Protein AF-A0A2N9IE32-F1 (afdb_monomer)

Radius of gyration: 33.69 Å; Cα contacts (8 Å, |Δi|>4): 43; chains: 1; bounding box: 91×98×50 Å

Nearest PDB structures (foldseek):
  8h2i-assembly1_bP  TM=2.647E-01  e=4.065E+00  Paramecium bursaria Chlorella virus 1
  6ywy-assembly1_M  TM=2.494E-01  e=7.090E+00  Neurospora crassa

pLDDT: mean 72.93, std 19.35, range [38.84, 95.94]

Sequence (113 aa):
MAATTSSNSDQADPTTKPTSQITLQTLENYPVPLSHPPPPISKDMELCRAVSAKSKSLFGLSRPDVIFQDQWLVVVNKPQGVYCERVLESIPQVLCHSDESGESFGLGDGVFG

Organism: Fagus sylvatica (NCBI:txid28930)

Solvent-accessible surface area (backbone atoms only — not comparable to full-atom values): 7936 Å² total; per-residue (Å²): 135,88,81,89,79,89,84,79,88,83,91,76,81,82,75,82,72,83,76,83,70,82,61,84,71,57,75,88,78,55,82,77,73,88,66,76,81,79,60,87,61,48,64,60,51,54,47,53,47,52,53,51,21,65,73,43,74,86,62,69,63,50,69,88,39,48,78,44,78,60,99,89,46,76,41,62,68,76,62,88,45,54,55,67,65,50,50,59,71,22,44,60,68,49,57,72,68,68,74,84,80,75,81,84,85,73,80,85,81,81,87,85,131

Foldseek 3Di:
DDDDDDDDDDDDDPDPDPPPPVPVPPPVPDDDDPDDDDPPCPVVVVVVLQVLLVVPLPDADELVQWPDDDPVDTDGVDDRSHDVVRHVVRVVVRVVPPPPPDDDPDPDDDDDD

Mean predicted aligned error: 17.48 Å

Structure (mmCIF, N/CA/C/O backbone):
data_AF-A0A2N9IE32-F1
#
_entry.id   AF-A0A2N9IE32-F1
#
loop_
_atom_site.group_PDB
_atom_site.id
_atom_site.type_symbol
_atom_site.label_atom_id
_atom_site.label_alt_id
_atom_site.label_comp_id
_atom_site.label_asym_id
_atom_site.label_entity_id
_atom_site.label_seq_id
_atom_site.pdbx_PDB_ins_code
_atom_site.Cartn_x
_atom_site.Cartn_y
_atom_site.Cartn_z
_atom_site.occupancy
_atom_site.B_iso_or_equiv
_atom_site.auth_seq_id
_atom_site.auth_comp_id
_atom_site.auth_asym_id
_atom_site.auth_atom_id
_atom_site.pdbx_PDB_model_num
ATOM 1 N N . MET A 1 1 ? 44.496 68.550 33.369 1.00 40.41 1 MET A N 1
ATOM 2 C CA . MET A 1 1 ? 43.113 69.070 33.350 1.00 40.41 1 MET A CA 1
ATOM 3 C C . MET A 1 1 ? 42.190 67.918 33.004 1.00 40.41 1 MET A C 1
ATOM 5 O O . MET A 1 1 ? 42.539 67.130 32.135 1.00 40.41 1 MET A O 1
ATOM 9 N N . ALA A 1 2 ? 41.107 67.777 33.762 1.00 40.91 2 ALA A N 1
ATOM 10 C CA . ALA A 1 2 ? 40.121 66.708 33.658 1.00 40.91 2 ALA A CA 1
ATOM 11 C C . ALA A 1 2 ? 39.225 66.844 32.416 1.00 40.91 2 ALA A C 1
ATOM 13 O O . ALA A 1 2 ? 39.006 67.963 31.962 1.00 40.91 2 ALA A O 1
ATOM 14 N N . ALA A 1 3 ? 38.642 65.729 31.963 1.00 38.84 3 ALA A N 1
ATOM 15 C CA . ALA A 1 3 ? 37.188 65.588 31.827 1.00 38.84 3 ALA A CA 1
ATOM 16 C C . ALA A 1 3 ? 36.811 64.131 31.502 1.00 38.84 3 ALA A C 1
ATOM 18 O O . ALA A 1 3 ? 37.116 63.606 30.435 1.00 38.84 3 ALA A O 1
ATOM 19 N N . THR A 1 4 ? 36.114 63.505 32.445 1.00 44.16 4 THR A N 1
ATOM 20 C CA . THR A 1 4 ? 35.224 62.361 32.231 1.00 44.16 4 THR A CA 1
ATOM 21 C C . THR A 1 4 ? 34.047 62.795 31.358 1.00 44.16 4 THR A C 1
ATOM 23 O O . THR A 1 4 ? 33.482 63.857 31.606 1.00 44.16 4 THR A O 1
ATOM 26 N N . THR A 1 5 ? 33.602 61.963 30.417 1.00 45.25 5 THR A N 1
ATOM 27 C CA . THR A 1 5 ? 32.203 61.968 29.954 1.00 45.25 5 THR A CA 1
ATOM 28 C C . THR A 1 5 ? 31.734 60.535 29.724 1.00 45.25 5 THR A C 1
ATOM 30 O O . THR A 1 5 ? 32.251 59.817 28.875 1.00 45.25 5 THR A O 1
ATOM 33 N N . SER A 1 6 ? 30.764 60.123 30.537 1.00 46.09 6 SER A N 1
ATOM 34 C CA . SER A 1 6 ? 29.898 58.973 30.295 1.00 46.09 6 SER A CA 1
ATOM 35 C C . SER A 1 6 ? 28.836 59.353 29.263 1.00 46.09 6 SER A C 1
ATOM 37 O O . SER A 1 6 ? 28.260 60.436 29.370 1.00 46.09 6 SER A O 1
ATOM 39 N N . SER A 1 7 ? 28.479 58.448 28.354 1.00 43.72 7 SER A N 1
ATOM 40 C CA . SER A 1 7 ? 27.152 58.458 27.732 1.00 43.72 7 SER A CA 1
ATOM 41 C C . SER A 1 7 ? 26.663 57.035 27.471 1.00 43.72 7 SER A C 1
ATOM 43 O O . SER A 1 7 ? 27.397 56.171 26.998 1.00 43.72 7 SER A O 1
ATOM 45 N N . ASN A 1 8 ? 25.418 56.840 27.885 1.00 40.84 8 ASN A N 1
ATOM 46 C CA . ASN A 1 8 ? 24.631 55.620 27.987 1.00 40.84 8 ASN A CA 1
ATOM 47 C C . ASN A 1 8 ? 24.046 55.198 26.624 1.00 40.84 8 ASN A C 1
ATOM 49 O O . ASN A 1 8 ? 23.864 56.056 25.770 1.00 40.84 8 ASN A O 1
ATOM 53 N N . SER A 1 9 ? 23.679 53.913 26.533 1.00 48.19 9 SER A N 1
ATOM 54 C CA . SER A 1 9 ? 22.568 53.327 25.751 1.00 48.19 9 SER A CA 1
ATOM 55 C C . SER A 1 9 ? 22.456 53.630 24.248 1.00 48.19 9 SER A C 1
ATOM 57 O O . SER A 1 9 ? 22.181 54.752 23.856 1.00 48.19 9 SER A O 1
ATOM 59 N N . ASP A 1 10 ? 22.497 52.595 23.406 1.00 42.41 10 ASP A N 1
ATOM 60 C CA . ASP A 1 10 ? 21.257 52.098 22.793 1.00 42.41 10 ASP A CA 1
ATOM 61 C C . ASP A 1 10 ? 21.482 50.812 21.990 1.00 42.41 10 ASP A C 1
ATOM 63 O O . ASP A 1 10 ? 22.418 50.641 21.210 1.00 42.41 10 ASP A O 1
ATOM 67 N N . GLN A 1 11 ? 20.579 49.882 22.257 1.00 50.31 11 GLN A N 1
ATOM 68 C CA . GLN A 1 11 ? 20.415 48.582 21.644 1.00 50.31 11 GLN A CA 1
ATOM 69 C C . GLN A 1 11 ? 19.906 48.726 20.204 1.00 50.31 11 GLN A C 1
ATOM 71 O O . GLN A 1 11 ? 18.857 49.320 19.973 1.00 50.31 11 GLN A O 1
ATOM 76 N N . ALA A 1 12 ? 20.597 48.104 19.249 1.00 38.84 12 ALA A N 1
ATOM 77 C CA . ALA A 1 12 ? 20.036 47.757 17.947 1.00 38.84 12 ALA A CA 1
ATOM 78 C C . ALA A 1 12 ? 20.595 46.396 17.510 1.00 38.84 12 ALA A C 1
ATOM 80 O O . ALA A 1 12 ? 21.691 46.274 16.969 1.00 38.84 12 ALA A O 1
ATOM 81 N N . ASP A 1 13 ? 19.816 45.369 17.827 1.00 49.75 13 ASP A N 1
ATOM 82 C CA . ASP A 1 13 ? 19.923 43.997 17.344 1.00 49.75 13 ASP A CA 1
ATOM 83 C C . ASP A 1 13 ? 19.941 43.976 15.797 1.00 49.75 13 ASP A C 1
ATOM 85 O O . ASP A 1 13 ? 19.015 44.517 15.174 1.00 49.75 13 ASP A O 1
ATOM 89 N N . PRO A 1 14 ? 20.968 43.417 15.123 1.00 51.22 14 PRO A N 1
ATOM 90 C CA . PRO A 1 14 ? 20.974 43.319 13.672 1.00 51.22 14 PRO A CA 1
ATOM 91 C C . PRO A 1 14 ? 20.011 42.214 13.221 1.00 51.22 14 PRO A C 1
ATOM 93 O O . PRO A 1 14 ? 20.403 41.083 12.955 1.00 51.22 14 PRO A O 1
ATOM 96 N N . THR A 1 15 ? 18.732 42.591 13.134 1.00 43.28 15 THR A N 1
ATOM 97 C CA . THR A 1 15 ? 17.663 42.048 12.280 1.00 43.28 15 THR A CA 1
ATOM 98 C C . THR A 1 15 ? 18.086 40.811 11.478 1.00 43.28 15 THR A C 1
ATOM 100 O O . THR A 1 15 ? 18.515 40.899 10.324 1.00 43.28 15 THR A O 1
ATOM 103 N N . THR A 1 16 ? 17.903 39.635 12.078 1.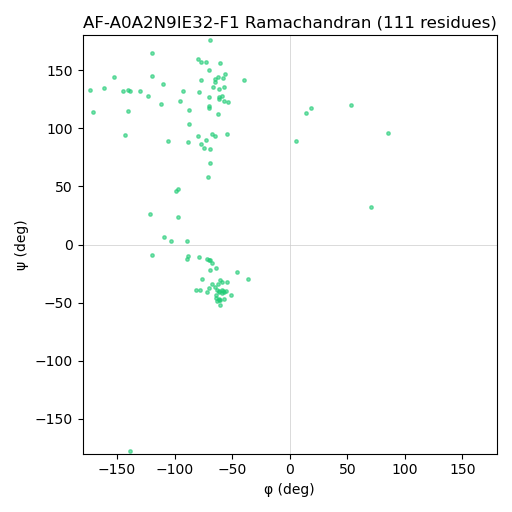00 51.69 16 THR A N 1
ATOM 104 C CA . THR A 1 16 ? 17.884 38.366 11.348 1.00 51.69 16 THR A CA 1
ATOM 105 C C . THR A 1 16 ? 16.633 38.375 10.476 1.00 51.69 16 THR A C 1
ATOM 107 O O . THR A 1 16 ? 15.536 38.077 10.940 1.00 51.69 16 THR A O 1
ATOM 110 N N . LYS A 1 17 ? 16.764 38.770 9.206 1.00 45.78 17 LYS A N 1
ATOM 111 C CA . LYS A 1 17 ? 15.729 38.490 8.209 1.00 45.78 17 LYS A CA 1
ATOM 112 C C . LYS A 1 17 ? 15.749 36.983 7.939 1.00 45.78 17 LYS A C 1
ATOM 114 O O . LYS A 1 17 ? 16.759 36.507 7.417 1.00 45.78 17 LYS A O 1
ATOM 119 N N . PRO A 1 18 ? 14.677 36.218 8.213 1.00 50.34 18 PRO A N 1
ATOM 120 C CA . PRO A 1 18 ? 14.549 34.899 7.626 1.00 50.34 18 PRO A CA 1
ATOM 121 C C . PRO A 1 18 ? 14.215 35.124 6.152 1.00 50.34 18 PRO A C 1
ATOM 123 O O . PRO A 1 18 ? 13.060 35.279 5.757 1.00 50.34 18 PRO A O 1
ATOM 126 N N . THR A 1 19 ? 15.252 35.224 5.326 1.00 50.41 19 THR A N 1
ATOM 127 C CA . THR A 1 19 ? 15.110 35.140 3.878 1.00 50.41 19 THR A CA 1
ATOM 128 C C . THR A 1 19 ? 14.737 33.696 3.563 1.00 50.41 19 THR A C 1
ATOM 130 O O . THR A 1 19 ? 15.584 32.879 3.219 1.00 50.41 19 THR A O 1
ATOM 133 N N . SER A 1 20 ? 13.451 33.369 3.693 1.00 59.38 20 SER A N 1
ATOM 134 C CA . SER A 1 20 ? 12.843 32.169 3.115 1.00 59.38 20 SER A CA 1
ATOM 135 C C . SER A 1 20 ? 12.771 32.335 1.597 1.00 59.38 20 SER A C 1
ATOM 137 O O . SER A 1 20 ? 11.701 32.329 0.997 1.00 59.38 20 SER A O 1
ATOM 139 N N . GLN A 1 21 ? 13.919 32.545 0.957 1.00 57.12 21 GLN A N 1
ATOM 140 C CA . GLN A 1 21 ? 14.047 32.309 -0.468 1.00 57.12 21 GLN A CA 1
ATOM 141 C C . GLN A 1 21 ? 14.227 30.804 -0.617 1.00 57.12 21 GLN A C 1
ATOM 143 O O . GLN A 1 21 ? 15.339 30.285 -0.546 1.00 57.12 21 GLN A O 1
ATOM 148 N N . ILE A 1 22 ? 13.116 30.095 -0.832 1.00 59.50 22 ILE A N 1
ATOM 149 C CA . ILE A 1 22 ? 13.151 28.800 -1.516 1.00 59.50 22 ILE A CA 1
ATOM 150 C C . ILE A 1 22 ? 13.514 29.119 -2.972 1.00 59.50 22 ILE A C 1
ATOM 152 O O . ILE A 1 22 ? 12.690 29.074 -3.880 1.00 59.50 22 ILE A O 1
ATOM 156 N N . THR A 1 23 ? 14.759 29.541 -3.192 1.00 56.84 23 THR A N 1
ATOM 157 C CA . THR A 1 23 ? 15.402 29.415 -4.492 1.00 56.84 23 THR A CA 1
ATOM 158 C C . THR A 1 23 ? 15.329 27.931 -4.791 1.00 56.84 23 THR A C 1
ATOM 160 O O . THR A 1 23 ? 15.746 27.147 -3.940 1.00 56.84 23 THR A O 1
ATOM 163 N N . LEU A 1 24 ? 14.733 27.533 -5.919 1.00 59.41 24 LEU A N 1
ATOM 164 C CA . LEU A 1 24 ? 14.751 26.145 -6.375 1.00 59.41 24 LEU A CA 1
ATOM 165 C C . LEU A 1 24 ? 16.217 25.732 -6.437 1.00 59.41 24 LEU A C 1
ATOM 167 O O . LEU A 1 24 ? 16.930 26.095 -7.372 1.00 59.41 24 LEU A O 1
ATOM 171 N N . GLN A 1 25 ? 16.680 25.098 -5.362 1.00 58.38 25 GLN A N 1
ATOM 172 C CA . GLN A 1 25 ? 18.061 24.708 -5.199 1.00 58.38 25 GLN A CA 1
ATOM 173 C C . GLN A 1 25 ? 18.301 23.733 -6.336 1.00 58.38 25 GLN A C 1
ATOM 175 O O . GLN A 1 25 ? 17.661 22.684 -6.419 1.00 58.38 25 GLN A O 1
ATOM 180 N N . THR A 1 26 ? 19.138 24.162 -7.275 1.00 62.88 26 THR A N 1
ATOM 181 C CA . THR A 1 26 ? 19.670 23.337 -8.349 1.00 62.88 26 THR A CA 1
ATOM 182 C C . THR A 1 26 ? 20.003 21.956 -7.791 1.00 62.88 26 THR A C 1
ATOM 184 O O . THR A 1 26 ? 20.486 21.863 -6.662 1.00 62.88 26 THR A O 1
ATOM 187 N N . LEU A 1 27 ? 19.737 20.907 -8.577 1.00 61.19 27 LEU A N 1
ATOM 188 C CA . LEU A 1 27 ? 19.994 19.485 -8.283 1.00 61.19 27 LEU A CA 1
ATOM 189 C C . LEU A 1 27 ? 21.296 19.227 -7.482 1.00 61.19 27 LEU A C 1
ATOM 191 O O . LEU A 1 27 ? 21.351 18.303 -6.682 1.00 61.19 27 LEU A O 1
ATOM 195 N N . GLU A 1 28 ? 22.293 20.096 -7.658 1.00 69.06 28 GLU A N 1
ATOM 196 C CA . GLU A 1 28 ? 23.549 20.249 -6.910 1.00 69.06 28 GLU A CA 1
ATOM 197 C C . GLU A 1 28 ? 23.467 20.227 -5.365 1.00 69.06 28 GLU A C 1
ATOM 199 O O . GLU A 1 28 ? 24.476 19.932 -4.734 1.00 69.06 28 GLU A O 1
ATOM 204 N N . ASN A 1 29 ? 22.326 20.536 -4.726 1.00 77.25 29 ASN A N 1
ATOM 205 C CA . ASN A 1 29 ? 22.200 20.508 -3.252 1.00 77.25 29 ASN A CA 1
ATOM 206 C C . ASN A 1 29 ? 21.336 19.351 -2.713 1.00 77.25 29 ASN A C 1
ATOM 208 O O . ASN A 1 29 ? 21.034 19.309 -1.519 1.00 77.25 29 ASN A O 1
ATOM 212 N N . TYR A 1 30 ? 20.897 18.424 -3.571 1.00 81.12 30 TYR A N 1
ATOM 213 C CA . TYR A 1 30 ? 20.151 17.250 -3.119 1.00 81.12 30 TYR A CA 1
ATOM 214 C C . TYR A 1 30 ? 21.116 16.086 -2.871 1.00 81.12 30 TYR A C 1
ATOM 216 O O . TYR A 1 30 ? 21.957 15.807 -3.729 1.00 81.12 30 TYR A O 1
ATOM 224 N N . PRO A 1 31 ? 21.028 15.385 -1.725 1.00 84.69 31 PRO A N 1
ATOM 225 C CA . PRO A 1 31 ? 21.888 14.239 -1.488 1.00 84.69 31 PRO A CA 1
ATOM 226 C C . PRO A 1 31 ? 21.663 13.198 -2.585 1.00 84.69 31 PRO A C 1
ATOM 228 O O . PRO A 1 31 ? 20.532 12.784 -2.851 1.00 84.69 31 PRO A O 1
ATOM 231 N N . VAL A 1 32 ? 22.756 12.764 -3.214 1.00 83.62 32 VAL A N 1
ATOM 232 C CA . VAL A 1 32 ? 22.712 11.643 -4.152 1.00 83.62 32 VAL A CA 1
ATOM 233 C C . VAL A 1 32 ? 22.253 10.412 -3.369 1.00 83.62 32 VAL A C 1
ATOM 235 O O . VAL A 1 32 ? 22.860 10.087 -2.343 1.00 83.62 32 VAL A O 1
ATOM 238 N N . PRO A 1 33 ? 21.183 9.726 -3.803 1.00 85.75 33 PRO A N 1
ATOM 239 C CA . PRO A 1 33 ? 20.721 8.541 -3.106 1.00 85.75 33 PRO A CA 1
ATOM 240 C C . PRO A 1 33 ? 21.828 7.483 -3.117 1.00 85.75 33 PRO A C 1
ATOM 242 O O . PRO A 1 33 ? 22.353 7.123 -4.166 1.00 85.75 33 PRO A O 1
ATOM 245 N N . LEU A 1 34 ? 22.169 6.969 -1.933 1.00 87.06 34 LEU A N 1
ATOM 246 C CA . LEU A 1 34 ? 23.149 5.885 -1.780 1.00 87.06 34 LEU A CA 1
ATOM 247 C C . LEU A 1 34 ? 22.613 4.542 -2.302 1.00 87.06 34 LEU A C 1
ATOM 249 O O . LEU A 1 34 ? 23.364 3.581 -2.453 1.00 87.06 34 LEU A O 1
ATOM 253 N N . SER A 1 35 ? 21.303 4.459 -2.549 1.00 89.81 35 SER A N 1
ATOM 254 C CA . SER A 1 35 ? 20.667 3.277 -3.114 1.00 89.81 35 SER A CA 1
ATOM 255 C C . SER A 1 35 ? 21.126 3.054 -4.547 1.00 89.81 35 SER A C 1
ATOM 257 O O . SER A 1 35 ? 21.127 3.980 -5.360 1.00 89.81 35 SER A O 1
ATOM 259 N N . HIS A 1 36 ? 21.433 1.803 -4.877 1.00 88.06 36 HIS A N 1
ATOM 260 C CA . HIS A 1 36 ? 21.714 1.418 -6.254 1.00 88.06 36 HIS A CA 1
ATOM 261 C C . HIS A 1 36 ? 20.538 1.787 -7.172 1.00 88.06 36 HIS A C 1
ATOM 263 O O . HIS A 1 36 ? 19.380 1.727 -6.740 1.00 88.06 36 HIS A O 1
ATOM 269 N N . PRO A 1 37 ? 20.811 2.147 -8.439 1.00 89.25 37 PRO A N 1
ATOM 270 C CA . PRO A 1 37 ? 19.752 2.392 -9.401 1.00 89.25 37 PRO A CA 1
ATOM 271 C C . PRO A 1 37 ? 18.874 1.138 -9.547 1.00 89.25 37 PRO A C 1
ATOM 273 O O . PRO A 1 37 ? 19.386 0.013 -9.494 1.00 89.25 37 PRO A O 1
ATOM 276 N N . PRO A 1 38 ? 17.554 1.309 -9.719 1.00 89.25 38 PRO A N 1
ATOM 277 C CA . PRO A 1 38 ? 16.643 0.184 -9.854 1.00 89.25 38 PRO A CA 1
ATOM 278 C C . PRO A 1 38 ? 16.982 -0.646 -11.106 1.00 89.25 38 PRO A C 1
ATOM 280 O O . PRO A 1 38 ? 17.375 -0.078 -12.130 1.00 89.25 38 PRO A O 1
ATOM 283 N N . PRO A 1 39 ? 16.837 -1.983 -11.057 1.00 93.50 39 PRO A N 1
ATOM 284 C CA . PRO A 1 39 ? 17.083 -2.829 -12.218 1.00 93.50 39 PRO A CA 1
ATOM 285 C C . PRO A 1 39 ? 16.142 -2.471 -13.386 1.00 93.50 39 PRO A C 1
ATOM 287 O O . PRO A 1 39 ? 15.033 -1.985 -13.155 1.00 93.50 39 PRO A O 1
ATOM 290 N N . PRO A 1 40 ? 16.513 -2.769 -14.647 1.00 93.38 40 PRO A N 1
ATOM 291 C CA . PRO A 1 40 ? 15.702 -2.409 -15.818 1.00 93.38 40 PRO A CA 1
ATOM 292 C C . PRO A 1 40 ? 14.248 -2.907 -15.760 1.00 93.38 40 PRO A C 1
ATOM 294 O O . PRO A 1 40 ? 13.338 -2.221 -16.217 1.00 93.38 40 PRO A O 1
ATOM 297 N N . ILE A 1 41 ? 14.019 -4.067 -15.133 1.00 95.50 41 ILE A N 1
ATOM 298 C CA . ILE A 1 41 ? 12.688 -4.674 -14.973 1.00 95.50 41 ILE A CA 1
ATOM 299 C C . ILE A 1 41 ? 11.787 -3.943 -13.968 1.00 95.50 41 ILE A C 1
ATOM 301 O O . ILE A 1 41 ? 10.591 -4.225 -13.909 1.00 95.50 41 ILE A O 1
ATOM 305 N N . SER A 1 42 ? 12.326 -3.024 -13.156 1.00 95.25 42 SER A N 1
ATOM 306 C CA . SER A 1 42 ? 11.572 -2.367 -12.083 1.00 95.25 42 SER A CA 1
ATOM 307 C C . SER A 1 42 ? 10.330 -1.659 -12.601 1.00 95.25 42 SER A C 1
ATOM 309 O O . SER A 1 42 ? 9.274 -1.767 -11.987 1.00 95.25 42 SER A O 1
ATOM 311 N N . LYS A 1 43 ? 10.425 -0.988 -13.753 1.00 93.88 43 LYS A N 1
ATOM 312 C CA . LYS A 1 43 ? 9.286 -0.279 -14.345 1.00 93.88 43 LYS A CA 1
ATOM 313 C C . LYS A 1 43 ? 8.130 -1.230 -14.663 1.00 93.88 43 LYS A C 1
ATOM 315 O O . LYS A 1 43 ? 6.989 -0.950 -14.299 1.00 93.88 43 LYS A O 1
ATOM 320 N N . ASP A 1 44 ? 8.433 -2.352 -15.308 1.00 95.94 44 ASP A N 1
ATOM 321 C CA . ASP A 1 44 ? 7.421 -3.325 -15.719 1.00 95.94 44 ASP A CA 1
ATOM 322 C C . ASP A 1 44 ? 6.838 -4.056 -14.509 1.00 95.94 4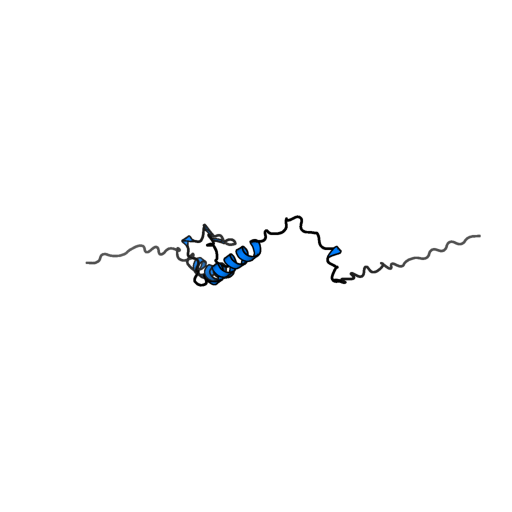4 ASP A C 1
ATOM 324 O O . ASP A 1 44 ? 5.632 -4.277 -14.438 1.00 95.94 44 ASP A O 1
ATOM 328 N N . MET A 1 45 ? 7.664 -4.362 -13.505 1.00 94.12 45 MET A N 1
ATOM 329 C CA . MET A 1 45 ? 7.192 -4.945 -12.250 1.00 94.12 45 MET A CA 1
ATOM 330 C C . MET A 1 45 ? 6.217 -4.025 -11.511 1.00 94.12 45 MET A C 1
ATOM 332 O O . MET A 1 45 ? 5.156 -4.487 -11.084 1.00 94.12 45 MET A O 1
ATOM 336 N N . GLU A 1 46 ? 6.544 -2.738 -11.371 1.00 91.69 46 GLU A N 1
ATOM 337 C CA . GLU A 1 46 ? 5.647 -1.772 -10.726 1.00 91.69 46 GLU A CA 1
ATOM 338 C C . GLU A 1 46 ? 4.352 -1.577 -11.524 1.00 91.69 46 GLU A C 1
ATOM 340 O O . GLU A 1 46 ? 3.267 -1.500 -10.940 1.00 91.69 46 GLU A O 1
ATOM 345 N N . LEU A 1 47 ? 4.425 -1.600 -12.858 1.00 92.69 47 LEU A N 1
ATOM 346 C CA . LEU A 1 47 ? 3.237 -1.582 -13.707 1.00 92.69 47 LEU A CA 1
ATOM 347 C C . LEU A 1 47 ? 2.367 -2.827 -13.487 1.00 92.69 47 LEU A C 1
ATOM 349 O O . LEU A 1 47 ? 1.164 -2.698 -13.263 1.00 92.69 47 LEU A O 1
ATOM 353 N N . CYS A 1 48 ? 2.956 -4.023 -13.496 1.00 90.19 48 CYS A N 1
ATOM 354 C CA . CYS A 1 48 ? 2.247 -5.278 -13.242 1.00 90.19 48 CYS A CA 1
ATOM 355 C C . CYS A 1 48 ? 1.568 -5.278 -11.866 1.00 90.19 48 CYS A C 1
ATOM 357 O O . CYS A 1 48 ? 0.423 -5.728 -11.744 1.00 90.19 48 CYS A O 1
ATOM 359 N N . ARG A 1 49 ? 2.228 -4.727 -10.837 1.00 87.00 49 ARG A N 1
ATOM 360 C CA . ARG A 1 49 ? 1.630 -4.534 -9.507 1.00 87.00 49 ARG A CA 1
ATOM 361 C C . ARG A 1 49 ? 0.422 -3.600 -9.562 1.00 87.00 49 ARG A C 1
ATOM 363 O O . ARG A 1 49 ? -0.634 -3.959 -9.041 1.00 87.00 49 ARG A O 1
ATOM 370 N N . ALA A 1 50 ? 0.548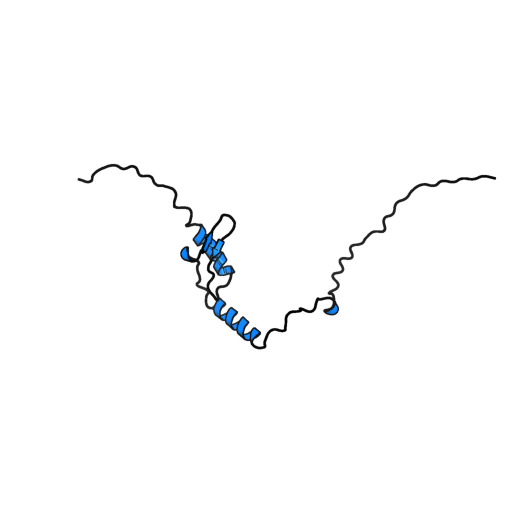 -2.450 -10.224 1.00 87.44 50 ALA A N 1
ATOM 371 C CA . ALA A 1 50 ? -0.535 -1.478 -10.351 1.00 87.44 50 ALA A CA 1
ATOM 372 C C . ALA A 1 50 ? -1.733 -2.034 -11.138 1.00 87.44 50 ALA A C 1
ATOM 374 O O . ALA A 1 50 ? -2.878 -1.867 -10.726 1.00 87.44 50 ALA A O 1
ATOM 375 N N . VAL A 1 51 ? -1.488 -2.737 -12.247 1.00 87.56 51 VAL A N 1
ATOM 376 C CA . VAL A 1 51 ? -2.540 -3.364 -13.067 1.00 87.56 51 VAL A CA 1
ATOM 377 C C . VAL A 1 51 ? -3.265 -4.453 -12.281 1.00 87.56 51 VAL A C 1
ATOM 379 O O . VAL A 1 51 ? -4.496 -4.463 -12.235 1.00 87.56 51 VAL A O 1
ATOM 382 N N . SER A 1 52 ? -2.514 -5.319 -11.596 1.00 85.56 52 SER A N 1
ATOM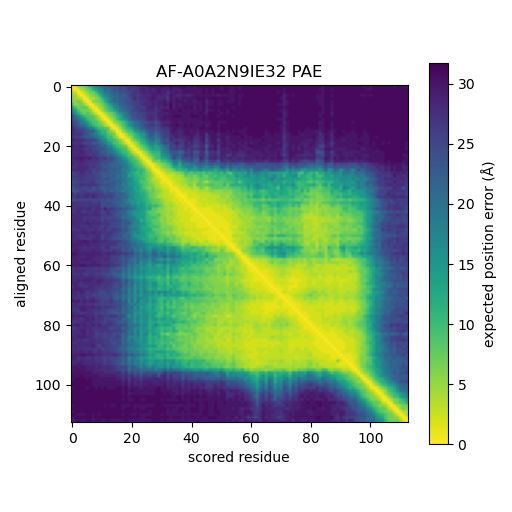 383 C CA . SER A 1 52 ? -3.093 -6.359 -10.738 1.00 85.56 52 SER A CA 1
ATOM 384 C C . SER A 1 52 ? -3.972 -5.757 -9.645 1.00 85.56 52 SER A C 1
ATOM 386 O O . SER A 1 52 ? -5.039 -6.293 -9.351 1.00 85.56 52 SER A O 1
ATOM 388 N N . ALA A 1 53 ? -3.548 -4.627 -9.072 1.00 84.56 53 ALA A N 1
ATOM 389 C CA . ALA A 1 53 ? -4.305 -3.947 -8.034 1.00 84.56 53 ALA A CA 1
ATOM 390 C C . ALA A 1 53 ? -5.568 -3.254 -8.542 1.00 84.56 53 ALA A C 1
ATOM 392 O O . ALA A 1 53 ? -6.629 -3.385 -7.934 1.00 84.56 53 ALA A O 1
ATOM 393 N N . LYS A 1 54 ? -5.497 -2.601 -9.703 1.00 76.44 54 LYS A N 1
ATOM 394 C CA . LYS A 1 54 ? -6.667 -2.000 -10.357 1.00 76.44 54 LYS A CA 1
ATOM 395 C C . LYS A 1 54 ? -7.722 -3.037 -10.748 1.00 76.44 54 LYS A C 1
ATOM 397 O O . LYS A 1 54 ? -8.911 -2.749 -10.664 1.00 76.44 54 LYS A O 1
ATOM 402 N N . SER A 1 55 ? -7.305 -4.244 -11.136 1.00 70.94 55 SER A N 1
ATOM 403 C CA . SER A 1 55 ? -8.231 -5.333 -11.476 1.00 70.94 55 SER A CA 1
ATOM 404 C C . SER A 1 55 ? -8.988 -5.888 -10.262 1.00 70.94 55 SER A C 1
ATOM 406 O O . SER A 1 55 ? -10.047 -6.488 -10.431 1.00 70.94 55 SER A O 1
ATOM 408 N N . LYS A 1 56 ? -8.470 -5.707 -9.040 1.00 74.25 56 LYS A N 1
ATOM 409 C CA . LYS A 1 56 ? -9.024 -6.259 -7.793 1.00 74.25 56 LYS A CA 1
ATOM 410 C C . LYS A 1 56 ? -9.897 -5.246 -7.047 1.00 74.25 56 LYS A C 1
ATOM 412 O O . LYS A 1 56 ? -9.779 -5.069 -5.838 1.00 74.25 56 LYS A O 1
ATOM 417 N N . SER A 1 57 ? -10.806 -4.588 -7.766 1.00 69.81 57 SER A N 1
ATOM 418 C CA . SER A 1 57 ? -11.682 -3.561 -7.183 1.00 69.81 57 SER A CA 1
ATOM 419 C C . SER A 1 57 ? -12.739 -4.104 -6.207 1.00 69.81 57 SER A C 1
ATOM 421 O O . SER A 1 57 ? -13.359 -3.305 -5.514 1.00 69.81 57 SER A O 1
ATOM 423 N N . LEU A 1 58 ? -12.972 -5.420 -6.159 1.00 76.81 58 LEU A N 1
ATOM 424 C CA . LEU A 1 58 ? -14.051 -6.050 -5.378 1.00 76.81 58 LEU A CA 1
ATOM 425 C C . LEU A 1 58 ? -13.596 -6.588 -4.010 1.00 76.81 58 LEU A C 1
ATOM 427 O O . LEU A 1 58 ? -14.203 -7.510 -3.474 1.00 76.81 58 LEU A O 1
ATOM 431 N N . PHE A 1 59 ? -12.510 -6.060 -3.451 1.00 83.38 59 PHE A N 1
ATOM 432 C CA . PHE A 1 59 ? -12.051 -6.487 -2.134 1.00 83.38 59 PHE A CA 1
ATOM 433 C C . PHE A 1 59 ? -12.879 -5.846 -1.013 1.00 83.38 59 PHE A C 1
ATOM 435 O O . PHE A 1 59 ? -13.035 -4.627 -0.988 1.00 83.38 59 PHE A O 1
ATOM 442 N N . GLY A 1 60 ? -13.335 -6.664 -0.065 1.00 84.81 60 GLY A N 1
ATOM 443 C CA . GLY A 1 60 ? -13.864 -6.225 1.222 1.00 84.81 60 GLY A CA 1
ATOM 444 C C . GLY A 1 60 ? -13.197 -7.018 2.339 1.00 84.81 60 GLY A C 1
ATOM 445 O O . GLY A 1 60 ? -13.085 -8.239 2.231 1.00 84.81 60 GLY A O 1
ATOM 446 N N . LEU A 1 61 ? -12.725 -6.330 3.381 1.00 88.94 61 LEU A N 1
ATOM 447 C CA . LEU A 1 61 ? -12.237 -6.993 4.586 1.00 88.94 61 LEU A CA 1
ATOM 448 C C . LEU A 1 61 ? -13.372 -7.735 5.290 1.00 88.94 61 LEU A C 1
ATOM 450 O O . LEU A 1 61 ? -14.488 -7.231 5.413 1.00 88.94 61 LEU A O 1
ATOM 454 N N . SER A 1 62 ? -13.036 -8.897 5.834 1.00 88.25 62 SER A N 1
ATOM 455 C CA . SER A 1 62 ? -13.884 -9.659 6.738 1.00 88.25 62 SER A CA 1
ATOM 456 C C . SER A 1 62 ? -13.202 -9.833 8.100 1.00 88.25 62 SER A C 1
ATOM 458 O O . SER A 1 62 ? -11.998 -9.618 8.247 1.00 88.25 62 SER A O 1
ATOM 460 N N . ARG A 1 63 ? -13.962 -10.229 9.129 1.00 87.81 63 ARG A N 1
ATOM 461 C CA . ARG A 1 63 ? -13.429 -10.477 10.481 1.00 87.81 63 ARG A CA 1
ATOM 462 C C . ARG A 1 63 ? -12.196 -11.407 10.523 1.00 87.81 63 ARG A C 1
ATOM 464 O O . ARG A 1 63 ? -11.267 -11.056 11.244 1.00 87.81 63 ARG A O 1
ATOM 471 N N . PRO A 1 64 ? -12.119 -12.536 9.782 1.00 89.50 64 PRO A N 1
ATOM 472 C CA . PRO A 1 64 ? -10.932 -13.400 9.801 1.00 89.50 64 PRO A CA 1
ATOM 473 C C . PRO A 1 64 ? -9.681 -12.770 9.174 1.00 89.50 64 PRO A C 1
ATOM 475 O O . PRO A 1 64 ? -8.581 -13.262 9.409 1.00 89.50 64 PRO A O 1
ATOM 478 N N . ASP A 1 65 ? -9.817 -11.686 8.404 1.00 90.56 65 ASP A N 1
ATOM 479 C CA . ASP A 1 65 ? -8.670 -10.960 7.848 1.00 90.56 65 ASP A CA 1
ATOM 480 C C . ASP A 1 65 ? -8.009 -10.036 8.887 1.00 90.56 65 ASP A C 1
ATOM 482 O O . ASP A 1 65 ? -6.915 -9.518 8.650 1.00 90.56 65 ASP A O 1
ATOM 486 N N . VAL A 1 66 ? -8.648 -9.821 10.043 1.00 91.56 66 VAL A N 1
ATOM 487 C CA . VAL A 1 66 ? -8.109 -9.028 11.153 1.00 91.56 66 VAL A CA 1
ATOM 488 C C . VAL A 1 66 ? -7.272 -9.924 12.057 1.00 91.56 66 VAL A C 1
ATOM 490 O O . VAL A 1 66 ? -7.774 -10.836 12.704 1.00 91.56 66 VAL A O 1
ATOM 493 N N . ILE A 1 67 ? -5.976 -9.633 12.119 1.00 94.31 67 ILE A N 1
ATOM 494 C CA . ILE A 1 67 ? -5.011 -10.351 12.958 1.00 94.31 67 ILE A CA 1
ATOM 495 C C . ILE A 1 67 ? -5.077 -9.827 14.394 1.00 94.31 67 ILE A C 1
ATOM 497 O O . ILE A 1 67 ? -4.960 -10.588 15.351 1.00 94.31 67 ILE A O 1
ATOM 501 N N . PHE A 1 68 ? -5.239 -8.513 14.541 1.00 91.62 68 PHE A N 1
ATOM 502 C CA . PHE A 1 68 ? -5.266 -7.848 15.835 1.00 91.62 68 PHE A CA 1
ATOM 503 C C . PHE A 1 68 ? -6.090 -6.564 15.768 1.00 91.62 68 PHE A C 1
ATOM 505 O O . PHE A 1 68 ? -6.045 -5.843 14.768 1.00 91.62 68 PHE A O 1
ATOM 512 N N . GLN A 1 69 ? -6.806 -6.270 16.849 1.00 90.94 69 GLN A N 1
ATOM 513 C CA . GLN A 1 69 ? -7.597 -5.058 17.010 1.00 90.94 69 GLN A CA 1
ATOM 514 C C . GLN A 1 69 ? -7.469 -4.548 18.448 1.00 90.94 69 GLN A C 1
ATOM 516 O O . GLN A 1 69 ? -7.637 -5.309 19.397 1.00 90.94 69 GLN A O 1
ATOM 521 N N . ASP A 1 70 ? -7.221 -3.251 18.578 1.00 89.19 70 ASP A N 1
ATOM 522 C CA . ASP A 1 70 ? -7.242 -2.484 19.822 1.00 89.19 70 ASP A CA 1
ATOM 523 C C . ASP A 1 70 ? -7.911 -1.118 19.562 1.00 89.19 70 ASP A C 1
ATOM 525 O O . ASP A 1 70 ? -8.347 -0.830 18.446 1.00 89.19 70 ASP A O 1
ATOM 529 N N . GLN A 1 71 ? -7.981 -0.252 20.572 1.00 88.69 71 GLN A N 1
ATOM 530 C CA . GLN A 1 71 ? -8.591 1.080 20.503 1.00 88.69 71 GLN A CA 1
ATOM 531 C C . GLN A 1 71 ? -7.925 1.998 19.466 1.00 88.69 71 GLN A C 1
ATOM 533 O O . GLN A 1 71 ? -8.591 2.849 18.883 1.00 88.69 71 GLN A O 1
ATOM 538 N N . TRP A 1 72 ? -6.621 1.823 19.222 1.00 89.69 72 TRP A N 1
ATOM 539 C CA . TRP A 1 72 ? -5.826 2.708 18.355 1.00 89.69 72 TRP A CA 1
ATOM 540 C C . TRP A 1 72 ? -5.194 2.005 17.154 1.00 89.69 72 TRP A C 1
ATOM 542 O O . TRP A 1 72 ? -4.620 2.667 16.289 1.00 89.69 72 TRP A O 1
ATOM 552 N N . LEU A 1 73 ? -5.260 0.673 17.100 1.00 91.62 73 LEU A N 1
ATOM 553 C CA . LEU A 1 73 ? -4.531 -0.118 16.118 1.00 91.62 73 LEU A CA 1
ATOM 554 C C . LEU A 1 73 ? -5.392 -1.254 15.582 1.00 91.62 73 LEU A C 1
ATOM 556 O O . LEU A 1 73 ? -5.950 -2.043 16.339 1.00 91.62 73 LEU A O 1
ATOM 560 N N . VAL A 1 74 ? -5.412 -1.382 14.259 1.00 91.81 74 VAL A N 1
ATOM 561 C CA . VAL A 1 74 ? -5.922 -2.566 13.574 1.00 91.81 74 VAL A CA 1
ATOM 562 C C . VAL A 1 74 ? -4.828 -3.124 12.676 1.00 91.81 74 VAL A C 1
ATOM 564 O O . VAL A 1 74 ? -4.217 -2.406 11.883 1.00 91.81 74 VAL A O 1
ATOM 567 N N . VAL A 1 75 ? -4.561 -4.416 12.824 1.00 93.88 75 VAL A N 1
ATOM 568 C CA . VAL A 1 75 ? -3.607 -5.156 12.003 1.00 93.88 75 VAL A CA 1
ATOM 569 C C . VAL A 1 75 ? -4.401 -6.136 11.163 1.00 93.88 75 VAL A C 1
ATOM 571 O O . VAL A 1 75 ? -5.107 -6.992 11.693 1.00 93.88 75 VAL A O 1
ATOM 574 N N . VAL A 1 76 ? -4.277 -6.013 9.847 1.00 93.19 76 VAL A N 1
ATOM 575 C CA . VAL A 1 76 ? -4.993 -6.854 8.886 1.00 93.19 76 VAL A CA 1
ATOM 576 C C . VAL A 1 76 ? -4.017 -7.619 8.007 1.00 93.19 76 VAL A C 1
ATOM 578 O O . VAL A 1 76 ? -2.962 -7.101 7.629 1.00 93.19 76 VAL A O 1
ATOM 581 N N . ASN A 1 77 ? -4.386 -8.840 7.636 1.00 92.75 77 ASN A N 1
ATOM 582 C CA . ASN A 1 77 ? -3.688 -9.597 6.613 1.00 92.75 77 ASN A CA 1
ATOM 583 C C . ASN A 1 77 ? -4.080 -9.062 5.232 1.00 92.75 77 ASN A C 1
ATOM 585 O O . ASN A 1 77 ? -5.030 -9.516 4.599 1.00 92.75 77 ASN A O 1
ATOM 589 N N . LYS A 1 78 ? -3.368 -8.033 4.776 1.00 89.12 78 LYS A N 1
ATOM 590 C CA . LYS A 1 78 ? -3.652 -7.378 3.501 1.00 89.12 78 LYS A CA 1
ATOM 591 C C . LYS A 1 78 ? -3.299 -8.307 2.323 1.00 89.12 78 LYS A C 1
ATOM 593 O O . LYS A 1 78 ? -2.117 -8.604 2.132 1.00 89.12 78 LYS A O 1
ATOM 598 N N . PRO A 1 79 ? -4.259 -8.693 1.460 1.00 86.19 79 PRO A N 1
ATOM 599 C CA . PRO A 1 79 ? -3.953 -9.536 0.312 1.00 86.19 79 PRO A CA 1
ATOM 600 C C . PRO A 1 79 ? -3.133 -8.791 -0.745 1.00 86.19 79 PRO A C 1
ATOM 602 O O . PRO A 1 79 ? -3.249 -7.576 -0.947 1.00 86.19 79 PRO A O 1
ATOM 605 N N . GLN A 1 80 ? -2.311 -9.548 -1.471 1.00 86.62 80 GLN A N 1
ATOM 606 C CA . GLN A 1 80 ? -1.454 -9.004 -2.518 1.00 86.62 80 GLN A CA 1
ATOM 607 C C . GLN A 1 80 ? -2.275 -8.350 -3.634 1.00 86.62 80 GLN A C 1
ATOM 609 O O . GLN A 1 80 ? -3.209 -8.943 -4.188 1.00 86.62 80 GLN A O 1
ATOM 614 N N . GLY A 1 81 ? -1.851 -7.153 -4.041 1.00 86.38 81 GLY A N 1
ATOM 615 C CA . GLY A 1 81 ? -2.498 -6.421 -5.124 1.00 86.38 81 GLY A CA 1
ATOM 616 C C . GLY A 1 81 ? -3.870 -5.894 -4.722 1.00 86.38 81 GLY A C 1
ATOM 617 O O . GLY A 1 81 ? -4.760 -5.842 -5.546 1.00 86.38 81 GLY A O 1
ATOM 618 N N . VAL A 1 82 ? -4.078 -5.542 -3.461 1.00 88.00 82 VAL A N 1
ATOM 619 C CA . VAL A 1 82 ? -5.182 -4.667 -3.065 1.00 88.00 82 VAL A CA 1
ATOM 620 C C . VAL A 1 82 ? -4.559 -3.352 -2.642 1.00 88.00 82 VAL A C 1
ATOM 622 O O . VAL A 1 82 ? -3.523 -3.345 -1.978 1.00 88.00 82 VAL A O 1
ATOM 625 N N . TYR A 1 83 ? -5.147 -2.227 -3.024 1.00 88.06 83 TYR A N 1
ATOM 626 C CA . TYR A 1 83 ? -4.656 -0.928 -2.589 1.00 88.06 83 TYR A CA 1
ATOM 627 C C . TYR A 1 83 ? -5.065 -0.606 -1.145 1.00 88.06 83 TYR A C 1
ATOM 629 O O . TYR A 1 83 ? -5.973 -1.221 -0.590 1.00 88.06 83 TYR A O 1
ATOM 637 N N . CYS A 1 84 ? -4.330 0.278 -0.470 1.00 87.88 84 CYS A N 1
ATOM 638 C CA . CYS A 1 84 ? -4.593 0.569 0.941 1.00 87.88 84 CYS A CA 1
ATOM 639 C C . CYS A 1 84 ? -5.928 1.281 1.153 1.00 87.88 84 CYS A C 1
ATOM 641 O O . CYS A 1 84 ? -6.598 0.962 2.126 1.00 87.88 84 CYS A O 1
ATOM 643 N N . GLU A 1 85 ? -6.370 2.141 0.237 1.00 90.00 85 GLU A N 1
ATOM 644 C CA . GLU A 1 85 ? -7.673 2.801 0.344 1.00 90.00 85 GLU A CA 1
ATOM 645 C C . GLU A 1 85 ? -8.826 1.799 0.409 1.00 90.00 85 GLU A C 1
ATOM 647 O O . GLU A 1 85 ? -9.678 1.930 1.275 1.00 90.00 85 GLU A O 1
ATOM 652 N N . ARG A 1 86 ? -8.799 0.725 -0.393 1.00 89.19 86 ARG A N 1
ATOM 653 C CA . ARG A 1 86 ? -9.841 -0.316 -0.359 1.00 89.19 86 ARG A CA 1
ATOM 654 C C . ARG A 1 86 ? -9.899 -1.049 0.974 1.00 89.19 86 ARG A C 1
ATOM 656 O O . ARG A 1 86 ? -10.975 -1.351 1.475 1.00 89.19 86 ARG A O 1
ATOM 663 N N . VAL A 1 87 ? -8.733 -1.315 1.562 1.00 89.94 87 VAL A N 1
ATOM 664 C CA . VAL A 1 87 ? -8.644 -1.894 2.907 1.00 89.94 87 VAL A CA 1
ATOM 665 C C . VAL A 1 87 ? -9.305 -0.939 3.901 1.00 89.94 87 VAL A C 1
ATOM 667 O O . VAL A 1 87 ? -10.224 -1.348 4.601 1.00 89.94 87 VAL A O 1
ATOM 670 N N . LEU A 1 88 ? -8.908 0.337 3.901 1.00 90.12 88 LEU A N 1
ATOM 671 C CA . LEU A 1 88 ? -9.437 1.356 4.812 1.00 90.12 88 LEU A CA 1
ATOM 672 C C . LEU A 1 88 ? -10.951 1.582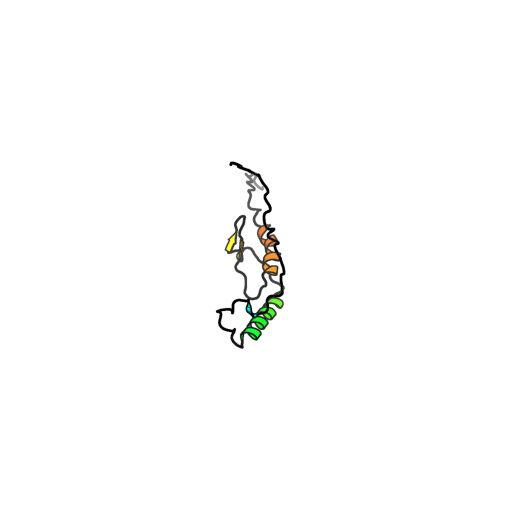 4.650 1.00 90.12 88 LEU A C 1
ATOM 674 O O . LEU A 1 88 ? -11.648 1.698 5.652 1.00 90.12 88 LEU A O 1
ATOM 678 N N . GLU A 1 89 ? -11.472 1.578 3.421 1.00 90.62 89 GLU A N 1
ATOM 679 C CA . GLU A 1 89 ? -12.910 1.691 3.121 1.00 90.62 89 GLU A CA 1
ATOM 680 C C . GLU A 1 89 ? -13.739 0.571 3.763 1.00 90.62 89 GLU A C 1
ATOM 682 O O . GLU A 1 89 ? -14.885 0.791 4.152 1.00 90.62 89 GLU A O 1
ATOM 687 N N . SER A 1 90 ? -13.163 -0.625 3.897 1.00 89.56 90 SER A N 1
ATOM 688 C CA . SER A 1 90 ? -13.838 -1.782 4.495 1.00 89.56 90 SER A CA 1
ATOM 689 C C . SER A 1 90 ? -13.671 -1.901 6.014 1.00 89.56 90 SER A C 1
ATOM 691 O O . SER A 1 90 ? -14.413 -2.648 6.647 1.00 89.56 90 SER A O 1
ATOM 693 N N . ILE A 1 91 ? -12.758 -1.138 6.631 1.00 89.06 91 ILE A N 1
ATOM 694 C CA . ILE A 1 91 ? -12.538 -1.170 8.088 1.00 89.06 91 ILE A CA 1
ATOM 695 C C . ILE A 1 91 ? -13.819 -0.867 8.884 1.00 89.06 91 ILE A C 1
ATOM 697 O O . ILE A 1 91 ? -14.111 -1.638 9.798 1.00 89.06 91 ILE A O 1
ATOM 701 N N . PRO A 1 92 ? -14.622 0.172 8.567 1.00 88.81 92 PRO A N 1
ATOM 702 C CA . PRO A 1 92 ? -15.843 0.465 9.318 1.00 88.81 92 PRO A CA 1
ATOM 703 C C . PRO A 1 92 ? -16.800 -0.727 9.397 1.00 88.81 92 PRO A C 1
ATOM 705 O O . PRO A 1 92 ? -17.340 -1.004 10.461 1.00 88.81 92 PRO A O 1
ATOM 708 N N . GLN A 1 93 ? -16.945 -1.483 8.303 1.00 86.69 93 GLN A N 1
ATOM 709 C CA . GLN A 1 93 ? -17.812 -2.664 8.262 1.00 86.69 93 GLN A CA 1
ATOM 710 C C . GLN A 1 93 ? -17.347 -3.722 9.266 1.00 86.69 93 GLN A C 1
ATOM 712 O O . GLN A 1 93 ? -18.157 -4.303 9.975 1.00 86.69 93 GLN A O 1
ATOM 717 N N . VAL A 1 94 ? -16.036 -3.934 9.389 1.00 86.62 94 VAL A N 1
ATOM 718 C CA . VAL A 1 94 ? -15.476 -4.938 10.303 1.00 86.62 94 VAL A CA 1
ATOM 719 C C . VAL A 1 94 ? -15.492 -4.485 11.767 1.00 86.62 94 VAL A C 1
ATOM 721 O O . VAL A 1 94 ? -15.590 -5.327 12.663 1.00 86.62 94 VAL A O 1
ATOM 724 N N . LEU A 1 95 ? -15.403 -3.176 12.021 1.00 84.81 95 LEU A N 1
ATOM 725 C CA . LEU A 1 95 ? -15.440 -2.614 13.374 1.00 84.81 95 LEU A CA 1
ATOM 726 C C . LEU A 1 95 ? -16.866 -2.552 13.941 1.00 84.81 95 LEU A C 1
ATOM 728 O O . LEU A 1 95 ? -17.053 -2.889 15.106 1.00 84.81 95 LEU A O 1
ATOM 732 N N . CYS A 1 96 ? -17.872 -2.203 13.130 1.00 78.38 96 CYS A N 1
ATOM 733 C CA . CYS A 1 96 ? -19.267 -2.081 13.580 1.00 78.38 96 CYS A CA 1
ATOM 734 C C . CYS A 1 96 ? -19.897 -3.403 14.058 1.00 78.38 96 CYS A C 1
ATOM 736 O O . CYS A 1 96 ? -20.879 -3.373 14.789 1.00 78.38 96 CYS A O 1
ATOM 738 N N . HIS A 1 97 ? -19.347 -4.558 13.675 1.00 63.38 97 HIS A N 1
ATOM 739 C CA . HIS A 1 97 ? -19.834 -5.873 14.113 1.00 63.38 97 HIS A CA 1
ATOM 740 C C . HIS A 1 97 ? -19.196 -6.375 15.419 1.00 63.38 97 HIS A C 1
ATOM 742 O O . HIS A 1 97 ? -19.451 -7.506 15.825 1.00 63.38 97 HIS A O 1
ATOM 748 N N . SER A 1 98 ? -18.334 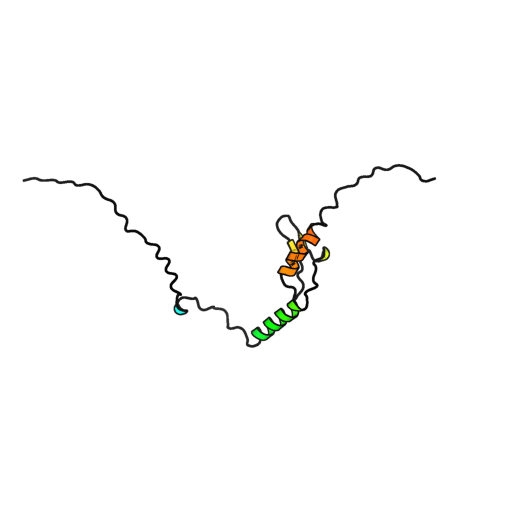-5.585 16.069 1.00 59.06 98 SER A N 1
ATOM 749 C CA . SER A 1 98 ? -17.596 -6.038 17.255 1.00 59.06 98 SER A CA 1
ATOM 750 C C . SER A 1 98 ? -18.328 -5.812 18.586 1.00 59.06 98 SER A C 1
ATOM 752 O O . SER A 1 98 ? -17.861 -6.340 19.593 1.00 59.06 98 SER A O 1
ATOM 754 N N . ASP A 1 99 ? -19.445 -5.073 18.598 1.00 59.41 99 ASP A N 1
ATOM 755 C CA . ASP A 1 99 ? -20.082 -4.582 19.834 1.00 59.41 99 ASP A CA 1
ATOM 756 C C . ASP A 1 99 ? -21.344 -5.362 20.269 1.00 59.41 99 ASP A C 1
ATOM 758 O O . ASP A 1 99 ? -21.946 -5.045 21.293 1.00 59.41 99 ASP A O 1
ATOM 762 N N . GLU A 1 100 ? -21.738 -6.428 19.563 1.00 57.34 100 GLU A N 1
ATOM 763 C CA . GLU A 1 100 ? -22.919 -7.247 19.907 1.00 57.34 100 GLU A CA 1
ATOM 764 C C . GLU A 1 100 ? -22.575 -8.534 20.681 1.00 57.34 100 GLU A C 1
ATOM 766 O O . GLU A 1 100 ? -23.082 -9.615 20.389 1.00 57.34 100 GLU A O 1
ATOM 771 N N . SER A 1 101 ? -21.713 -8.445 21.696 1.00 55.12 101 SER A N 1
ATOM 772 C CA . SER A 1 101 ? -21.529 -9.542 22.667 1.00 55.12 101 SER A CA 1
ATOM 773 C C . SER A 1 101 ? -21.819 -9.131 24.114 1.00 55.12 101 SER A C 1
ATOM 775 O O . SER A 1 101 ? -21.282 -9.727 25.047 1.00 55.12 101 SER A O 1
ATOM 777 N N . GLY A 1 102 ? -22.670 -8.120 24.305 1.00 51.47 102 GLY A N 1
ATOM 778 C CA . GLY A 1 102 ? -23.268 -7.780 25.595 1.00 51.47 102 GLY A CA 1
ATOM 779 C C . GLY A 1 102 ? -24.554 -8.574 25.833 1.00 51.47 102 GLY A C 1
ATOM 780 O O . GLY A 1 102 ? -25.578 -8.281 25.231 1.00 51.47 102 GLY A O 1
ATOM 781 N N . GLU A 1 103 ? -24.456 -9.596 26.685 1.00 51.12 103 GLU A N 1
ATOM 782 C CA . GLU A 1 103 ? -25.511 -10.245 27.479 1.00 51.12 103 GLU A CA 1
ATOM 783 C C . GLU A 1 103 ? -26.988 -9.951 27.133 1.00 51.12 103 GLU A C 1
ATOM 785 O O . GLU A 1 103 ? -27.543 -8.918 27.502 1.00 51.12 103 GLU A O 1
ATOM 790 N N . SER A 1 104 ? -27.699 -10.970 26.643 1.00 45.00 104 SER A N 1
ATOM 791 C CA . SER A 1 104 ? -29.070 -11.219 27.097 1.00 45.00 104 SER A CA 1
ATOM 792 C C . SER A 1 104 ? -29.067 -12.436 28.026 1.00 45.00 104 SER A C 1
ATOM 794 O O . SER A 1 104 ? -29.241 -13.574 27.587 1.00 45.00 104 SER A O 1
ATOM 796 N N . PHE A 1 105 ? -28.859 -12.199 29.325 1.00 47.53 105 PHE A N 1
ATOM 797 C CA . PHE A 1 105 ? -29.290 -13.127 30.370 1.00 47.53 105 PHE A CA 1
ATOM 798 C C . PHE A 1 105 ? -30.822 -13.190 30.356 1.00 47.53 105 PHE A C 1
ATOM 800 O O . PHE A 1 105 ? -31.501 -12.385 30.987 1.00 47.53 105 PHE A O 1
ATOM 807 N N . GLY A 1 106 ? -31.374 -14.152 29.621 1.00 41.53 106 GLY A N 1
ATOM 808 C CA . GLY A 1 106 ? -32.742 -14.615 29.816 1.00 41.53 106 GLY A CA 1
ATOM 809 C C . GLY A 1 106 ? -32.749 -15.739 30.845 1.00 41.53 106 GLY A C 1
ATOM 810 O O . GLY A 1 106 ? -32.621 -16.905 30.478 1.00 41.53 106 GLY A O 1
ATOM 811 N N . LEU A 1 107 ? -32.866 -15.393 32.132 1.00 50.75 107 LEU A N 1
ATOM 812 C CA . LEU A 1 107 ? -33.375 -16.326 33.140 1.00 50.75 107 LEU A CA 1
ATOM 813 C C . LEU A 1 107 ? -34.780 -16.773 32.690 1.00 50.75 107 LEU A C 1
ATOM 815 O O . LEU A 1 107 ? -35.549 -15.952 32.196 1.00 50.75 107 LEU A O 1
ATOM 819 N N . GLY A 1 108 ? -35.058 -18.073 32.783 1.00 46.53 108 GLY A N 1
ATOM 820 C CA . GLY A 1 108 ? -36.136 -18.725 32.043 1.00 46.53 108 GLY A CA 1
ATOM 821 C C . GLY A 1 108 ? -37.573 -18.382 32.434 1.00 46.53 108 GLY A C 1
ATOM 822 O O . GLY A 1 108 ? -37.827 -17.705 33.419 1.00 46.53 108 GLY A O 1
ATOM 823 N N . ASP A 1 109 ? -38.495 -18.952 31.656 1.00 44.62 109 ASP A N 1
ATOM 824 C CA . ASP A 1 109 ? -39.742 -19.523 32.161 1.00 44.62 109 ASP A CA 1
ATOM 825 C C . ASP A 1 109 ? -40.358 -20.490 31.131 1.00 44.62 109 ASP A C 1
ATOM 827 O O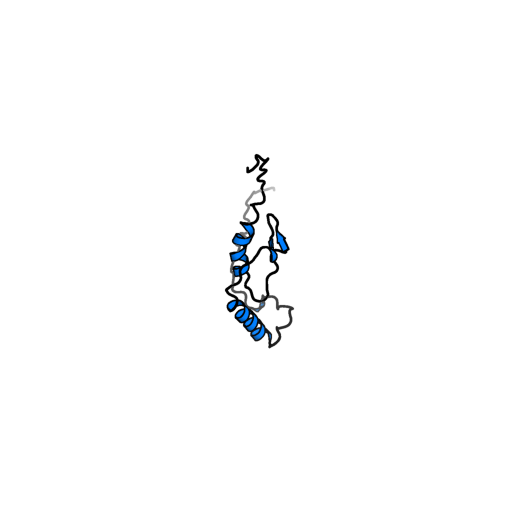 . ASP A 1 109 ? -40.461 -20.180 29.947 1.00 44.62 109 ASP A O 1
ATOM 831 N N . GLY A 1 110 ? -40.791 -21.657 31.621 1.00 45.69 110 GLY A N 1
ATOM 832 C CA . GLY A 1 110 ? -42.059 -22.275 31.211 1.00 45.69 110 GLY A CA 1
ATOM 833 C C . GLY A 1 110 ? -42.122 -23.151 29.953 1.00 45.69 110 GLY A C 1
ATOM 834 O O . GLY A 1 110 ? -42.381 -22.669 28.861 1.00 45.69 110 GLY A O 1
ATOM 835 N N . VAL A 1 111 ? -42.014 -24.468 30.168 1.00 54.41 111 VAL A N 1
ATOM 836 C CA . VAL A 1 111 ? -42.917 -25.543 29.681 1.00 54.41 111 VAL A CA 1
ATOM 837 C C . VAL A 1 111 ? -43.852 -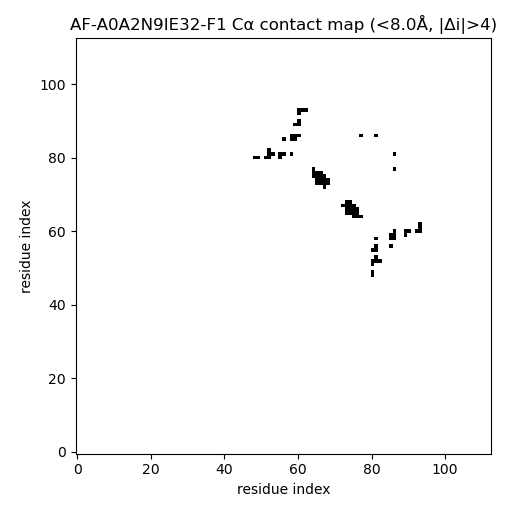25.195 28.504 1.00 54.41 111 VAL A C 1
ATOM 839 O O . VAL A 1 111 ? -44.813 -24.448 28.672 1.00 54.41 111 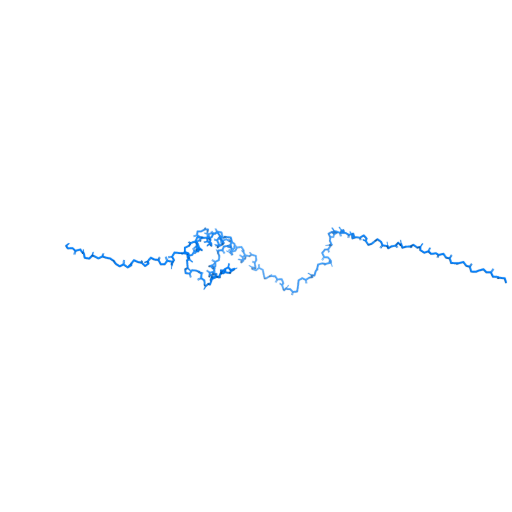VAL A O 1
ATOM 842 N N . PHE A 1 112 ? -43.676 -25.881 27.368 1.00 45.22 112 PHE A N 1
ATOM 843 C CA . PHE A 1 112 ? -44.740 -26.072 26.374 1.00 45.22 112 PHE A CA 1
ATOM 844 C C . PHE A 1 112 ? -45.435 -27.416 26.630 1.00 45.22 112 PHE A C 1
ATOM 846 O O . PHE A 1 112 ? -44.765 -28.450 26.708 1.00 45.22 112 PHE A O 1
ATOM 853 N N . GLY A 1 113 ? -46.756 -27.362 26.823 1.00 45.69 113 GLY A N 1
ATOM 854 C CA . GLY A 1 113 ? -47.661 -28.516 26.833 1.00 45.69 113 GLY A CA 1
ATOM 855 C C . GLY A 1 113 ? -48.130 -28.913 25.441 1.00 45.69 113 GLY A C 1
ATOM 856 O O . GLY A 1 113 ? -47.862 -28.154 24.482 1.00 45.69 113 GLY A O 1
#

Secondary structure (DSSP, 8-state):
--------------------------GGGSPPP-SPPPPTTHHHHHHHHHHHHHH-TT----GGGEEEE-SS-EEE-PPTT--HHHHHHHHHHHHHTSS--S-----------